Protein AF-A0A4W5LUV7-F1 (afdb_monomer)

Organism: NCBI:txid62062

InterPro domains:
  IPR029071 Ubiquitin-like domain superfamily [SSF54236] (2-86)

Mean predicted aligned error: 11.22 Å

Radius of gyration: 19.2 Å; Cα contacts (8 Å, |Δi|>4): 103; chains: 1; bounding box: 44×23×57 Å

Foldseek 3Di:
DDDDDDDDDDQFDFQQNVLVVVCVVVVHDSLQKWKWFAAPVRDIDTGDRGHGPNDPPPHRGPDMDMDTPPPPDDDDRPPCVVVVVVVVVVVVVDDPVVVVVVVVVVVVVVVVVDDPCVVCVPDDDPDD

pLDDT: mean 76.39, std 17.03, range [39.44, 96.5]

Nearest PDB structures (foldseek):
  1wgy-assembly1_A  TM=7.528E-01  e=6.998E-07  Homo sapiens
  8au4-assembly1_A  TM=6.863E-01  e=1.665E-02  Homo sapiens
  4rm9-assembly1_A  TM=6.337E-01  e=8.578E-03  Homo sapiens
  8cit-assembly1_A  TM=6.680E-01  e=4.808E-02  Homo sapiens
  1v6e-assembly1_A  TM=6.298E-01  e=2.880E-01  Mus musculus

Solvent-accessible surface area (backbone atoms only — not comparable to full-atom values): 8109 Å² total; per-residue (Å²): 135,92,84,86,84,92,79,91,76,63,78,78,41,28,43,42,62,54,47,44,59,49,20,65,74,68,74,45,64,56,89,45,49,44,51,30,38,26,27,74,92,49,52,76,43,78,59,50,56,82,40,50,75,68,45,95,81,56,71,68,61,66,45,79,46,79,45,54,69,85,59,87,69,80,80,72,62,73,78,56,62,63,56,51,54,53,52,58,58,54,57,75,75,51,62,66,64,64,50,49,55,51,50,53,53,48,52,50,53,56,57,71,66,58,61,85,65,71,76,56,77,80,59,77,79,84,81,131

Secondary structure (DSSP, 8-state):
----------TT-BHHHHHHHHHHHHT--GGGEEEEEEETT--EEEPPTT-BTTSTTSTTEEEEEEEETT--S--PPPTTHHHHHHHHHHHTTS-HHHHHHHHHHHHHHHHHHS-GGGGTTT------

Structure (mmCIF, N/CA/C/O backbone):
data_AF-A0A4W5LUV7-F1
#
_entry.id   AF-A0A4W5LUV7-F1
#
loop_
_atom_site.group_PDB
_atom_site.id
_atom_site.type_symbol
_atom_site.label_atom_id
_atom_site.label_alt_id
_atom_site.label_comp_id
_atom_site.label_asym_id
_atom_site.label_entity_id
_atom_site.label_seq_id
_atom_site.pdbx_PDB_ins_code
_atom_site.Cartn_x
_atom_site.Cartn_y
_atom_site.Cartn_z
_atom_site.occupancy
_atom_site.B_iso_or_equiv
_atom_site.auth_seq_id
_atom_site.auth_comp_id
_atom_site.auth_asym_id
_atom_site.auth_atom_id
_atom_site.pdbx_PDB_model_num
ATOM 1 N N . MET A 1 1 ? -24.102 1.047 -6.495 1.00 48.22 1 MET A N 1
ATOM 2 C CA . MET A 1 1 ? -23.579 2.427 -6.473 1.00 48.22 1 MET A CA 1
ATOM 3 C C . MET A 1 1 ? -22.475 2.406 -5.447 1.00 48.22 1 MET A C 1
ATOM 5 O O . MET A 1 1 ? -22.755 2.066 -4.305 1.00 48.22 1 MET A O 1
ATOM 9 N N . ASP A 1 2 ? -21.239 2.626 -5.870 1.00 65.25 2 ASP A N 1
ATOM 10 C CA . ASP A 1 2 ? -20.082 2.387 -5.012 1.00 65.25 2 ASP A CA 1
ATOM 11 C C . ASP A 1 2 ? -19.707 3.677 -4.287 1.00 65.25 2 ASP A C 1
ATOM 13 O O . ASP A 1 2 ? -19.464 4.705 -4.919 1.00 65.25 2 ASP A O 1
ATOM 17 N N . SER A 1 3 ? -19.738 3.630 -2.956 1.00 82.25 3 SER A N 1
ATOM 18 C CA . SER A 1 3 ? -19.384 4.747 -2.080 1.00 82.25 3 SER A CA 1
ATOM 19 C C . SER A 1 3 ? -17.939 4.595 -1.611 1.00 82.25 3 SER A C 1
ATOM 21 O O . SER A 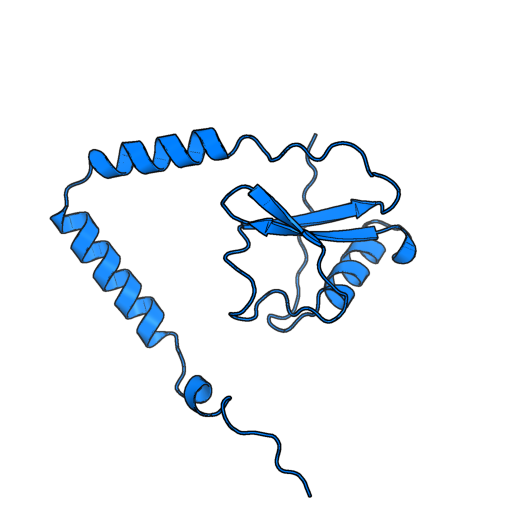1 3 ? -17.495 3.481 -1.331 1.00 82.25 3 SER A O 1
ATOM 23 N N . TYR A 1 4 ? -17.210 5.706 -1.512 1.00 87.06 4 TYR A N 1
ATOM 24 C CA . TYR A 1 4 ? -15.818 5.733 -1.063 1.00 87.06 4 TYR A CA 1
ATOM 25 C C . TYR A 1 4 ? -15.683 6.573 0.206 1.00 87.06 4 TYR A C 1
ATOM 27 O O . TYR A 1 4 ? -16.259 7.656 0.308 1.00 87.06 4 TYR A O 1
ATOM 35 N N . LEU A 1 5 ? -14.871 6.089 1.146 1.00 89.88 5 LEU A N 1
ATOM 36 C CA . LEU A 1 5 ? -14.503 6.799 2.367 1.00 89.88 5 LEU A CA 1
ATOM 37 C C . LEU A 1 5 ? -12.989 7.019 2.382 1.00 89.88 5 LEU A C 1
ATOM 39 O O . LEU A 1 5 ? -12.218 6.068 2.279 1.00 89.88 5 LEU A O 1
ATOM 43 N N . SER A 1 6 ? -12.569 8.275 2.526 1.00 90.81 6 SER A N 1
ATOM 44 C CA . SER A 1 6 ? -11.158 8.615 2.715 1.00 90.81 6 SER A CA 1
ATOM 45 C C . SER A 1 6 ? -10.830 8.653 4.203 1.00 90.81 6 SER A C 1
ATOM 47 O O . SER A 1 6 ? -11.521 9.315 4.979 1.00 90.81 6 SER A O 1
ATOM 49 N N . VAL A 1 7 ? -9.774 7.944 4.597 1.00 89.06 7 VAL A N 1
ATOM 50 C CA . VAL A 1 7 ? -9.320 7.842 5.986 1.00 89.06 7 VAL A CA 1
ATOM 51 C C . VAL A 1 7 ? -7.849 8.222 6.060 1.00 89.06 7 VAL A C 1
ATOM 53 O O . VAL A 1 7 ? -7.027 7.721 5.295 1.00 89.06 7 VAL A O 1
ATOM 56 N N . ARG A 1 8 ? -7.503 9.104 7.001 1.00 88.19 8 ARG A N 1
ATOM 57 C CA . ARG A 1 8 ? -6.110 9.438 7.307 1.00 88.19 8 ARG A CA 1
ATOM 58 C C . ARG A 1 8 ? -5.602 8.479 8.377 1.00 88.19 8 ARG A C 1
ATOM 60 O O . ARG A 1 8 ? -6.147 8.457 9.472 1.00 88.19 8 ARG A O 1
ATOM 67 N N . SER A 1 9 ? -4.553 7.720 8.072 1.00 82.75 9 SER A N 1
ATOM 68 C CA . SER A 1 9 ? -3.968 6.759 9.009 1.00 82.75 9 SER A CA 1
ATOM 69 C C . SER A 1 9 ? -2.441 6.744 8.950 1.00 82.75 9 SER A C 1
ATOM 71 O O . SER A 1 9 ? -1.836 7.331 8.051 1.00 82.75 9 SER A O 1
ATOM 73 N N . LEU A 1 10 ? -1.819 6.101 9.938 1.00 81.69 10 LEU A N 1
ATOM 74 C CA . LEU A 1 10 ? -0.375 5.882 9.976 1.00 81.69 10 LEU A CA 1
ATOM 75 C C . LEU A 1 10 ? 0.020 4.783 8.982 1.00 81.69 10 LEU A C 1
ATOM 77 O O . LEU A 1 10 ? -0.713 3.815 8.789 1.00 81.69 10 LEU A O 1
ATOM 81 N N . ALA A 1 11 ? 1.228 4.882 8.424 1.00 72.31 11 ALA A N 1
ATOM 82 C CA . ALA A 1 11 ? 1.771 3.874 7.508 1.00 72.31 11 ALA A CA 1
ATOM 83 C C . ALA A 1 11 ? 1.927 2.479 8.151 1.00 72.31 11 ALA A C 1
ATOM 85 O O . ALA A 1 11 ? 2.043 1.483 7.454 1.00 72.31 11 ALA A O 1
ATOM 86 N N . SER A 1 12 ? 1.914 2.378 9.480 1.00 76.75 12 SER A N 1
ATOM 87 C CA . SER A 1 12 ? 2.016 1.116 10.222 1.00 76.75 12 SER A CA 1
ATOM 88 C C . SER A 1 12 ? 0.673 0.596 10.748 1.00 76.75 12 SER A C 1
ATOM 90 O O . SER A 1 12 ? 0.659 -0.305 11.590 1.00 76.75 12 SER A O 1
ATOM 92 N N . VAL A 1 13 ? -0.454 1.159 10.296 1.00 86.12 13 VAL A N 1
ATOM 93 C CA . VAL A 1 13 ? -1.775 0.780 10.805 1.00 86.12 13 VAL A CA 1
ATOM 94 C C . VAL A 1 13 ? -2.092 -0.690 10.514 1.00 86.12 13 VAL A C 1
ATOM 96 O O . VAL A 1 13 ? -1.855 -1.218 9.422 1.00 86.12 13 VAL A O 1
ATOM 99 N N . VAL A 1 14 ? -2.637 -1.353 11.529 1.00 90.25 14 VAL A N 1
ATOM 100 C CA . VAL A 1 14 ? -3.169 -2.712 11.423 1.00 90.25 14 VAL A CA 1
ATOM 101 C C . VAL A 1 14 ? -4.622 -2.672 10.959 1.00 90.25 14 VAL A C 1
ATOM 103 O O . VAL A 1 14 ? -5.345 -1.713 11.239 1.00 90.25 14 VAL A O 1
ATOM 106 N N . ALA A 1 15 ? -5.068 -3.724 10.278 1.00 90.38 15 ALA A N 1
ATOM 107 C CA . ALA A 1 15 ? -6.409 -3.830 9.713 1.00 90.38 15 ALA A CA 1
ATOM 108 C C . ALA A 1 15 ? -7.512 -3.501 10.731 1.00 90.38 15 ALA A C 1
ATOM 110 O O . ALA A 1 15 ? -8.449 -2.778 10.401 1.00 90.38 15 ALA A O 1
ATOM 111 N N . GLN A 1 16 ? -7.375 -3.959 11.982 1.00 91.50 16 GLN A N 1
ATOM 112 C CA . GLN A 1 16 ? -8.333 -3.660 13.048 1.00 91.50 16 GLN A CA 1
ATOM 113 C C . GLN A 1 16 ? -8.443 -2.165 13.358 1.00 91.50 16 GLN A C 1
ATOM 115 O O . GLN A 1 16 ? -9.549 -1.654 13.500 1.00 91.50 16 GLN A O 1
ATOM 120 N N . GLY A 1 17 ? -7.310 -1.464 13.447 1.00 92.12 17 GLY A N 1
ATOM 121 C CA . GLY A 1 17 ? -7.290 -0.035 13.753 1.00 92.12 17 GLY A CA 1
ATOM 122 C C . GLY A 1 17 ? -7.941 0.787 12.643 1.00 92.12 17 GLY A C 1
ATOM 123 O O . GLY A 1 17 ? -8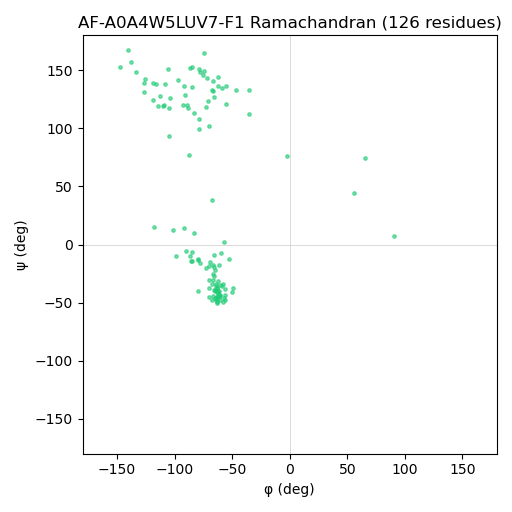.705 1.705 12.923 1.00 92.12 17 GLY A O 1
ATOM 124 N N . LEU A 1 18 ? -7.705 0.414 11.379 1.00 92.38 18 LEU A N 1
ATOM 125 C CA . LEU A 1 18 ? -8.392 1.053 10.258 1.00 92.38 18 LEU A CA 1
ATOM 126 C C . LEU A 1 18 ? -9.896 0.752 10.274 1.00 92.38 18 LEU A C 1
ATOM 128 O O . LEU A 1 18 ? -10.700 1.655 10.062 1.00 92.38 18 LEU A O 1
ATOM 132 N N . LEU A 1 19 ? -10.281 -0.502 10.521 1.00 93.19 19 LEU A N 1
ATOM 133 C CA . LEU A 1 19 ? -11.685 -0.902 10.532 1.00 93.19 19 LEU A CA 1
ATOM 134 C C . LEU A 1 19 ? -12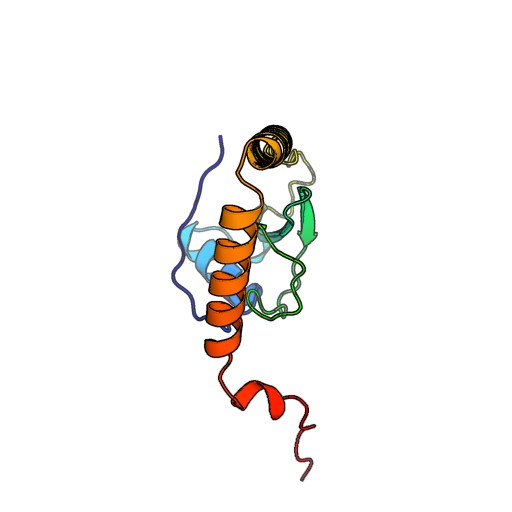.470 -0.204 11.652 1.00 93.19 19 LEU A C 1
ATOM 136 O O . LEU A 1 19 ? -13.612 0.177 11.424 1.00 93.19 19 LEU A O 1
ATOM 140 N N . GLN A 1 20 ? -11.850 0.020 12.814 1.00 93.75 20 GLN A N 1
ATOM 141 C CA . GLN A 1 20 ? -12.437 0.797 13.906 1.00 93.75 20 GLN A CA 1
ATOM 142 C C . GLN A 1 20 ? -12.687 2.257 13.502 1.00 93.75 20 GLN A C 1
ATOM 144 O O . GLN A 1 20 ? -13.808 2.735 13.632 1.00 93.75 20 GLN A O 1
ATOM 149 N N . GLU A 1 21 ? -11.687 2.941 12.939 1.00 93.19 21 GLU 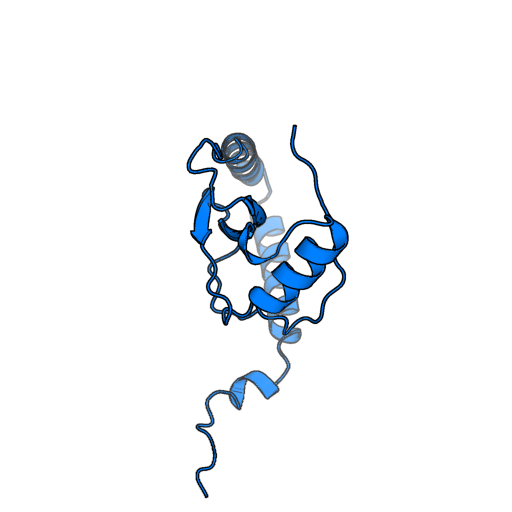A N 1
ATOM 150 C CA . GLU A 1 21 ? -11.830 4.328 12.465 1.00 93.19 21 GLU A CA 1
ATOM 151 C C . GLU A 1 21 ? -12.933 4.455 11.397 1.00 93.19 21 GLU A C 1
ATOM 153 O O . GLU A 1 21 ? -13.661 5.448 11.336 1.00 93.19 21 GLU A O 1
ATOM 158 N N . VAL A 1 22 ? -13.075 3.441 10.536 1.00 93.69 22 VAL A N 1
ATOM 159 C CA . VAL A 1 22 ? -14.157 3.389 9.547 1.00 93.69 22 VAL A CA 1
ATOM 160 C C . VAL A 1 22 ? -15.513 3.156 10.216 1.00 93.69 22 VAL A C 1
ATOM 162 O O . VAL A 1 22 ? -16.466 3.850 9.874 1.00 93.69 22 VAL A O 1
ATOM 165 N N . ALA A 1 23 ? -15.608 2.219 11.160 1.00 93.94 23 ALA A N 1
ATOM 166 C CA . ALA A 1 23 ? -16.836 1.918 11.897 1.00 93.94 23 ALA A CA 1
ATOM 167 C C . ALA A 1 23 ? -17.376 3.161 12.623 1.00 93.94 23 ALA A C 1
ATOM 169 O O . ALA A 1 23 ? -18.548 3.501 12.478 1.00 93.94 23 ALA A O 1
ATOM 170 N N . GLU A 1 24 ? -16.492 3.895 13.306 1.00 93.75 24 GLU A N 1
ATOM 171 C CA . GLU A 1 24 ? -16.813 5.147 13.997 1.00 93.75 24 GLU A CA 1
ATOM 172 C C . GLU A 1 24 ? -17.307 6.231 13.027 1.00 93.75 24 GLU A C 1
ATOM 174 O O . GLU A 1 24 ? -18.277 6.927 13.314 1.00 93.75 24 GLU A O 1
ATOM 179 N N . ARG A 1 25 ? -16.693 6.356 11.841 1.00 92.94 25 ARG A N 1
ATOM 180 C CA . ARG A 1 25 ? -17.146 7.316 10.818 1.00 92.94 25 ARG A CA 1
ATOM 181 C C . ARG A 1 25 ? -18.472 6.953 10.166 1.00 92.94 25 ARG A C 1
ATOM 183 O O . ARG A 1 25 ? -19.174 7.851 9.705 1.00 92.94 25 ARG A O 1
ATOM 190 N N . LEU A 1 26 ? -18.767 5.663 10.053 1.00 91.50 26 LEU A N 1
ATOM 191 C CA . LEU A 1 26 ? -20.008 5.174 9.460 1.00 91.50 26 LEU A CA 1
ATOM 192 C C . LEU A 1 26 ? -21.153 5.080 10.478 1.00 91.50 26 LEU A C 1
ATOM 194 O O . LEU A 1 26 ? -22.284 4.871 10.050 1.00 91.50 26 LEU A O 1
ATOM 198 N N . ASP A 1 27 ? -20.870 5.249 11.774 1.00 93.25 27 ASP A N 1
ATOM 199 C CA . ASP A 1 27 ? -21.814 5.035 12.880 1.00 93.25 27 ASP A CA 1
ATOM 200 C C . ASP A 1 27 ? -22.420 3.615 12.857 1.00 93.25 27 ASP A C 1
ATOM 202 O O . ASP A 1 27 ? -23.627 3.406 12.976 1.00 93.25 27 ASP A O 1
ATOM 206 N N . VAL A 1 28 ? -21.560 2.612 12.633 1.00 91.94 28 VAL A N 1
ATOM 207 C CA . VAL A 1 28 ? -21.929 1.187 12.548 1.00 91.94 28 VAL A CA 1
ATOM 208 C C . VAL A 1 28 ? -21.088 0.377 13.540 1.00 91.94 28 VAL A C 1
ATOM 210 O O . VAL A 1 28 ? -19.896 0.656 13.678 1.00 91.94 28 VAL A O 1
ATOM 213 N N . PRO A 1 29 ? -21.646 -0.655 14.206 1.00 92.31 29 PRO A N 1
ATOM 214 C CA . PRO A 1 29 ? -20.875 -1.517 15.096 1.00 92.31 29 PRO A CA 1
ATOM 215 C C . PRO A 1 29 ? -19.707 -2.200 14.377 1.00 92.31 29 PRO A C 1
ATOM 217 O O . PRO A 1 29 ? -19.864 -2.768 13.293 1.00 92.31 29 PRO A O 1
ATOM 220 N N . LEU A 1 30 ? -18.532 -2.203 15.008 1.00 92.38 30 LEU A N 1
ATOM 221 C CA . LEU A 1 30 ? -17.327 -2.833 14.464 1.00 92.38 30 LEU A CA 1
ATOM 222 C C . LEU A 1 30 ? -17.540 -4.331 14.195 1.00 92.38 30 LEU A C 1
ATOM 224 O O . LEU A 1 30 ? -17.013 -4.892 13.234 1.00 92.38 30 LEU A O 1
ATOM 228 N N . GLU A 1 31 ? -18.339 -4.989 15.032 1.00 90.19 31 GLU A N 1
ATOM 229 C CA . GLU A 1 31 ? -18.667 -6.406 14.945 1.00 90.19 31 GLU A CA 1
ATOM 230 C C . GLU A 1 31 ? -19.457 -6.743 13.686 1.00 90.19 31 GLU A C 1
ATOM 232 O O . GLU A 1 31 ? -19.414 -7.894 13.257 1.00 90.19 31 GLU A O 1
ATOM 237 N N . GLU A 1 32 ? -20.133 -5.770 13.081 1.00 89.62 32 GLU A N 1
ATOM 238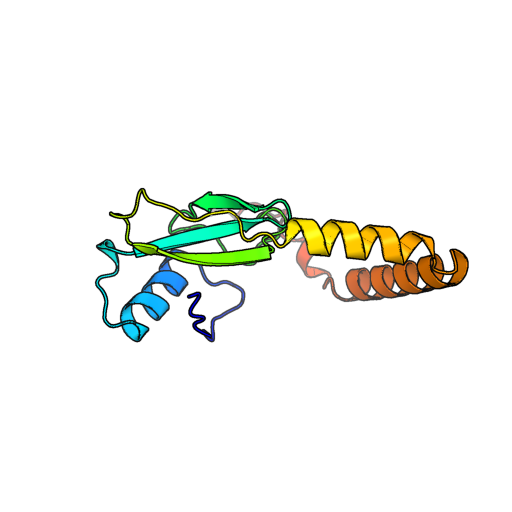 C CA . GLU A 1 32 ? -20.854 -5.955 11.830 1.00 89.62 32 GLU A CA 1
ATOM 239 C C . GLU A 1 32 ? -19.953 -5.800 10.612 1.00 89.62 32 GLU A C 1
ATOM 241 O O . GLU A 1 32 ? -20.362 -6.217 9.538 1.00 89.62 32 GLU A O 1
ATOM 246 N N . LEU A 1 33 ? -18.742 -5.247 10.737 1.00 90.56 33 LEU A N 1
ATOM 247 C CA . LEU A 1 33 ? -17.894 -4.903 9.598 1.00 90.56 33 LEU A CA 1
ATOM 248 C C . LEU A 1 33 ? -16.715 -5.865 9.408 1.00 90.56 33 LEU A C 1
ATOM 250 O O . LEU A 1 33 ? -16.182 -6.454 10.351 1.00 90.56 33 LEU A O 1
ATOM 254 N N . VAL A 1 34 ? -16.282 -6.003 8.157 1.00 89.62 34 VAL A N 1
ATOM 255 C CA . VAL A 1 34 ? -15.052 -6.690 7.744 1.00 89.62 34 VAL A CA 1
ATOM 256 C C . VAL A 1 34 ? -14.276 -5.849 6.747 1.00 89.62 34 VAL A C 1
ATOM 258 O O . VAL A 1 34 ? -14.863 -5.125 5.943 1.00 89.62 34 VAL A O 1
ATOM 261 N N . LEU A 1 35 ? -12.951 -5.988 6.789 1.00 89.81 35 LEU A N 1
ATOM 262 C CA . LEU A 1 35 ? -12.031 -5.361 5.850 1.00 89.81 35 LEU A CA 1
ATOM 263 C C . LEU A 1 35 ? -11.522 -6.405 4.850 1.00 89.81 35 LEU A C 1
ATOM 265 O O . LEU A 1 35 ? -10.981 -7.441 5.244 1.00 89.81 35 LEU A O 1
ATOM 269 N N . LEU A 1 36 ? -11.671 -6.123 3.559 1.00 87.38 36 LEU A N 1
ATOM 270 C CA . LEU A 1 36 ? -11.154 -6.949 2.474 1.00 87.38 36 LEU A CA 1
ATOM 271 C C . LEU A 1 36 ? -10.110 -6.179 1.670 1.00 87.38 36 LEU A C 1
ATOM 273 O O . LEU A 1 36 ? -10.310 -5.015 1.329 1.00 87.38 36 LEU A O 1
ATOM 277 N N . ALA A 1 37 ? -9.030 -6.857 1.307 1.00 85.50 37 ALA A N 1
ATOM 278 C CA . ALA A 1 37 ? -8.118 -6.418 0.268 1.00 85.50 37 ALA A CA 1
ATOM 279 C C . ALA A 1 37 ? -8.541 -7.015 -1.076 1.00 85.50 37 ALA A C 1
ATOM 281 O O . ALA A 1 37 ? -8.873 -8.195 -1.165 1.00 85.50 37 ALA A O 1
ATOM 282 N N . VAL A 1 38 ? -8.519 -6.203 -2.127 1.00 81.69 38 VAL A N 1
ATOM 283 C CA . VAL A 1 38 ? -8.755 -6.634 -3.505 1.00 81.69 38 VAL A CA 1
ATOM 284 C C . VAL A 1 38 ? -7.465 -6.446 -4.285 1.00 81.69 38 VAL A C 1
ATOM 286 O O . VAL A 1 38 ? -6.959 -5.327 -4.393 1.00 81.69 38 VAL A O 1
ATOM 289 N N . THR A 1 39 ? -6.918 -7.533 -4.814 1.00 78.50 39 THR A N 1
ATOM 290 C CA . THR A 1 39 ? -5.694 -7.510 -5.623 1.00 78.50 39 THR A CA 1
ATOM 291 C C . THR A 1 39 ? -5.976 -6.956 -7.023 1.00 78.50 39 THR A C 1
ATOM 293 O O . THR A 1 39 ? -7.130 -6.864 -7.449 1.00 78.50 39 THR A O 1
ATOM 296 N N . TYR A 1 40 ? -4.935 -6.587 -7.775 1.00 72.88 40 TYR A N 1
ATOM 297 C CA . TYR A 1 40 ? -5.091 -6.138 -9.170 1.00 72.88 40 TYR A CA 1
ATOM 298 C C . TYR A 1 40 ? -5.813 -7.152 -10.087 1.00 72.88 40 TYR A C 1
ATOM 300 O O . TYR A 1 40 ? -6.638 -6.717 -10.890 1.00 72.88 40 TYR A O 1
ATOM 308 N N . PRO A 1 41 ? -5.596 -8.479 -9.959 1.00 72.38 41 PRO A N 1
ATOM 309 C CA . PRO A 1 41 ? -6.408 -9.493 -10.646 1.00 72.38 41 PRO A CA 1
ATOM 310 C C . PRO A 1 41 ? -7.876 -9.575 -10.194 1.00 72.38 41 PRO A C 1
ATOM 312 O O . PRO A 1 41 ? -8.665 -10.283 -10.817 1.00 72.38 41 PRO A O 1
ATOM 315 N N . GLY A 1 42 ? -8.255 -8.882 -9.117 1.00 73.94 42 GLY A N 1
ATOM 316 C CA . GLY A 1 42 ? -9.608 -8.886 -8.559 1.00 73.94 42 GLY A CA 1
ATOM 317 C C . GLY A 1 42 ? -9.860 -9.959 -7.495 1.00 73.94 42 GLY A C 1
ATOM 318 O O . GLY A 1 42 ? -11.006 -10.113 -7.067 1.00 73.94 42 GLY A O 1
ATOM 319 N N . GLU A 1 43 ? -8.826 -10.684 -7.056 1.00 76.94 43 GLU A N 1
ATOM 320 C CA . GLU A 1 43 ? -8.930 -11.630 -5.940 1.00 76.94 43 GLU A CA 1
ATOM 321 C C . GLU A 1 43 ? -9.210 -10.877 -4.640 1.00 76.94 43 GLU A C 1
ATOM 323 O O . GLU A 1 43 ? -8.664 -9.798 -4.406 1.00 76.94 43 GLU A O 1
ATOM 328 N N . LYS A 1 44 ? -10.074 -11.447 -3.799 1.00 79.62 44 LYS A N 1
ATOM 329 C CA . LYS A 1 44 ? -10.502 -10.842 -2.538 1.00 79.62 44 LYS A CA 1
ATOM 330 C C . LYS A 1 44 ? -9.922 -11.615 -1.377 1.00 79.62 44 LYS A C 1
ATOM 332 O O . LYS A 1 44 ? -10.237 -12.787 -1.195 1.00 79.62 44 LYS A O 1
ATOM 337 N N . LEU A 1 45 ? -9.131 -10.928 -0.572 1.00 82.12 45 LEU A N 1
ATOM 338 C CA . LEU A 1 45 ? -8.529 -11.456 0.635 1.00 82.12 45 LEU A CA 1
ATOM 339 C C . LEU A 1 45 ? -9.199 -10.812 1.847 1.00 82.12 45 LEU A C 1
ATOM 341 O O . LEU A 1 45 ? -9.164 -9.593 2.012 1.00 82.12 45 LEU A O 1
ATOM 345 N N . LEU A 1 46 ? -9.802 -11.632 2.706 1.00 86.44 46 LEU A N 1
ATOM 346 C CA . LEU A 1 46 ? -10.272 -11.174 4.010 1.00 86.44 46 LEU A CA 1
ATOM 347 C C . LEU A 1 46 ? -9.061 -10.903 4.909 1.00 86.44 46 LEU A C 1
ATOM 349 O O . LEU A 1 46 ? -8.250 -11.803 5.133 1.00 86.44 46 LEU A O 1
ATOM 353 N N . LEU A 1 47 ? -8.959 -9.684 5.433 1.00 86.31 47 LEU A N 1
ATOM 354 C CA . LEU A 1 47 ? -7.847 -9.292 6.292 1.00 86.31 47 LEU A CA 1
ATOM 355 C C . LEU A 1 47 ? -8.110 -9.687 7.742 1.00 86.31 47 LEU A C 1
ATOM 357 O O . LEU A 1 47 ? -9.202 -9.479 8.280 1.00 86.31 47 LEU A O 1
ATOM 361 N N . LYS A 1 48 ? -7.090 -10.243 8.393 1.00 86.38 48 LYS A N 1
ATOM 362 C CA . LYS A 1 48 ? -7.117 -10.537 9.825 1.00 86.38 48 LYS A CA 1
ATOM 363 C C . LYS A 1 48 ? -6.863 -9.250 10.617 1.00 86.38 48 LYS A C 1
ATOM 365 O O . LYS A 1 48 ? -6.121 -8.391 10.147 1.00 86.38 48 LYS A O 1
ATOM 370 N N . PRO A 1 49 ? -7.400 -9.120 11.842 1.00 87.56 49 PRO A N 1
ATOM 371 C CA . PRO A 1 49 ? -7.235 -7.925 12.680 1.00 87.56 49 PRO A CA 1
ATOM 372 C C . PRO A 1 49 ? -5.785 -7.424 12.822 1.00 87.56 49 PRO A C 1
ATOM 374 O O . PRO A 1 49 ? -5.538 -6.219 12.818 1.00 87.56 49 PRO A O 1
ATOM 377 N N . GLN A 1 50 ? -4.835 -8.354 12.913 1.00 87.88 50 GLN A N 1
ATOM 378 C CA . GLN A 1 50 ? -3.406 -8.106 13.101 1.00 87.88 50 GLN A CA 1
ATOM 379 C C . GLN A 1 50 ? -2.623 -7.823 11.808 1.00 87.88 50 GLN A C 1
ATOM 381 O O . GLN A 1 50 ? -1.434 -7.507 11.886 1.00 87.88 50 GLN A O 1
ATOM 386 N N . ASP A 1 51 ? -3.248 -7.955 10.635 1.00 85.69 51 ASP A N 1
ATOM 387 C CA . ASP A 1 51 ? -2.559 -7.765 9.359 1.00 85.69 51 ASP A CA 1
ATOM 388 C C . ASP A 1 51 ? -2.165 -6.292 9.192 1.00 85.69 51 ASP A C 1
ATOM 390 O O . ASP A 1 51 ? -2.962 -5.380 9.427 1.00 85.69 51 ASP A O 1
ATOM 394 N N . ARG A 1 52 ? -0.915 -6.043 8.793 1.00 83.31 52 ARG A N 1
ATOM 395 C CA . ARG A 1 52 ? -0.387 -4.694 8.548 1.00 83.31 52 ARG A CA 1
ATOM 396 C C . ARG A 1 52 ? -0.658 -4.296 7.110 1.00 83.31 52 ARG A C 1
ATOM 398 O O . ARG A 1 52 ? -0.099 -4.910 6.221 1.00 83.31 52 ARG A O 1
ATOM 405 N N . LEU A 1 53 ? -1.445 -3.250 6.874 1.00 75.50 53 LEU A N 1
ATOM 406 C CA . LEU A 1 53 ? -1.964 -2.934 5.532 1.00 75.50 53 LEU A CA 1
ATOM 407 C C . LEU A 1 53 ? -0.904 -2.516 4.507 1.00 75.50 53 LEU A C 1
ATOM 409 O O . LEU A 1 53 ? -1.120 -2.678 3.310 1.00 75.50 53 LEU A O 1
ATOM 413 N N . TYR A 1 54 ? 0.220 -1.979 4.977 1.00 69.00 54 TYR A N 1
ATOM 414 C CA . TYR A 1 54 ? 1.272 -1.410 4.135 1.00 69.00 54 TYR A CA 1
ATOM 415 C C . TYR A 1 54 ? 2.613 -2.145 4.272 1.00 69.00 54 TYR A C 1
ATOM 417 O O . TYR A 1 54 ? 3.642 -1.599 3.888 1.00 69.00 54 TYR A O 1
ATOM 425 N N . SER A 1 55 ? 2.638 -3.353 4.853 1.00 62.19 55 SER A N 1
ATOM 426 C CA . SER A 1 55 ? 3.860 -4.168 4.846 1.00 62.19 55 SER A CA 1
ATOM 427 C C . SER A 1 55 ? 4.068 -4.840 3.489 1.00 62.19 55 SER A C 1
ATOM 429 O O . SER A 1 55 ? 3.094 -5.255 2.862 1.00 62.19 55 SER A O 1
ATOM 431 N N . ASP A 1 56 ? 5.333 -5.047 3.109 1.00 56.22 56 ASP A N 1
ATOM 432 C CA . ASP A 1 56 ? 5.781 -5.667 1.845 1.00 56.22 56 ASP A CA 1
ATOM 433 C C . ASP A 1 56 ? 5.158 -7.047 1.535 1.00 56.22 56 ASP A C 1
ATOM 435 O O . ASP A 1 56 ? 5.273 -7.560 0.424 1.00 56.22 56 ASP A O 1
ATOM 439 N N . SER A 1 57 ? 4.492 -7.670 2.512 1.00 53.66 57 SER A N 1
ATOM 440 C CA . SER A 1 57 ? 3.856 -8.984 2.413 1.00 53.66 57 SER A CA 1
ATOM 441 C C . SER A 1 57 ? 2.430 -8.987 1.855 1.00 53.66 57 SER A C 1
ATOM 443 O O . SER A 1 57 ? 1.943 -10.061 1.495 1.00 53.66 57 SER A O 1
ATOM 445 N N . LEU A 1 58 ? 1.736 -7.842 1.768 1.00 54.59 58 LEU A N 1
ATOM 446 C CA . LEU A 1 58 ? 0.437 -7.808 1.094 1.00 54.59 58 LEU A CA 1
ATOM 447 C C . LEU A 1 58 ? 0.663 -7.783 -0.416 1.00 54.59 58 LEU A C 1
ATOM 449 O O . LEU A 1 58 ? 0.928 -6.741 -1.010 1.00 54.59 58 LEU A O 1
ATOM 453 N N . THR A 1 59 ? 0.536 -8.959 -1.034 1.00 56.91 59 THR A N 1
ATOM 454 C CA . THR A 1 59 ? 0.438 -9.156 -2.486 1.00 56.91 59 THR A CA 1
ATOM 455 C C . THR A 1 59 ? -0.336 -8.011 -3.131 1.00 56.91 59 THR A C 1
ATOM 457 O O . THR A 1 59 ? -1.527 -7.884 -2.855 1.00 56.91 59 THR A O 1
ATOM 460 N N . ALA A 1 60 ? 0.353 -7.195 -3.941 1.00 60.25 60 ALA A N 1
ATOM 461 C CA . ALA A 1 60 ? -0.122 -6.010 -4.665 1.00 60.25 60 ALA A CA 1
ATOM 462 C C . ALA A 1 60 ? -1.625 -5.715 -4.486 1.00 60.25 60 ALA A C 1
ATOM 464 O O . ALA A 1 60 ? -2.458 -6.024 -5.349 1.00 60.25 60 ALA A O 1
ATOM 465 N N . VAL A 1 61 ? -1.980 -5.162 -3.325 1.00 64.81 61 VAL A N 1
ATOM 466 C CA . VAL A 1 61 ? -3.364 -4.797 -3.032 1.00 64.81 61 VAL A CA 1
ATOM 467 C C . VAL A 1 61 ? -3.690 -3.577 -3.866 1.00 64.81 61 VAL A C 1
ATOM 469 O O . VAL A 1 61 ? -3.056 -2.534 -3.732 1.00 64.81 61 VAL A O 1
ATOM 472 N N . GLY A 1 62 ? -4.674 -3.716 -4.747 1.00 71.12 62 GLY A N 1
ATOM 473 C CA . GLY A 1 62 ? -5.169 -2.605 -5.546 1.00 71.12 62 GLY A CA 1
ATOM 474 C C . GLY A 1 62 ? -6.132 -1.728 -4.748 1.00 71.12 62 GLY A C 1
ATOM 475 O O . GLY A 1 62 ? -6.101 -0.508 -4.881 1.00 71.12 62 GLY A O 1
ATOM 476 N N . ARG A 1 63 ? -7.004 -2.332 -3.924 1.00 82.56 63 ARG A N 1
ATOM 477 C CA . ARG A 1 63 ? -8.071 -1.624 -3.189 1.00 82.56 63 ARG A CA 1
ATOM 478 C C . ARG A 1 63 ? -8.384 -2.255 -1.832 1.00 82.56 63 ARG A C 1
ATOM 480 O O . ARG A 1 63 ? -8.262 -3.465 -1.669 1.00 82.56 63 ARG A O 1
ATOM 487 N N . LEU A 1 64 ? -8.871 -1.442 -0.894 1.00 88.31 64 LEU A N 1
ATOM 488 C CA . LEU A 1 64 ? -9.467 -1.890 0.370 1.00 88.31 64 LEU A CA 1
ATOM 489 C C . LEU A 1 64 ? -10.981 -1.671 0.344 1.00 88.31 64 LEU A C 1
ATOM 491 O O . LEU A 1 64 ? -11.453 -0.642 -0.134 1.00 88.31 64 LEU A O 1
ATOM 495 N N . HIS A 1 65 ? -11.733 -2.646 0.843 1.00 88.06 65 HIS A N 1
ATOM 496 C CA . HIS A 1 65 ? -13.192 -2.638 0.893 1.00 88.06 65 HIS A CA 1
ATOM 497 C C . HIS A 1 65 ? -13.661 -2.900 2.321 1.00 88.06 65 H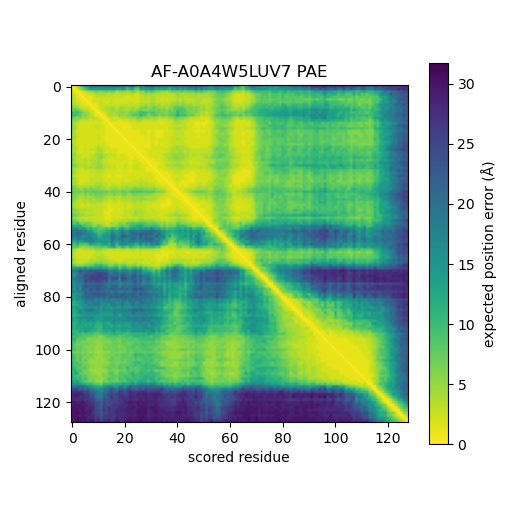IS A C 1
ATOM 499 O O . HIS A 1 65 ? -13.124 -3.774 2.999 1.00 88.06 65 HIS A O 1
ATOM 505 N N . VAL A 1 66 ? -14.691 -2.174 2.754 1.00 89.56 66 VAL A N 1
ATOM 506 C CA . VAL A 1 66 ? -15.382 -2.422 4.022 1.00 89.56 66 VAL A CA 1
ATOM 507 C C . VAL A 1 66 ? -16.794 -2.892 3.718 1.00 89.56 66 VAL A C 1
ATOM 509 O O . VAL A 1 66 ? -17.503 -2.268 2.927 1.00 89.56 66 VAL A O 1
ATOM 512 N N . CYS A 1 67 ? -17.183 -4.023 4.296 1.00 86.38 67 CYS A N 1
ATOM 513 C CA . CYS A 1 67 ? -18.471 -4.665 4.038 1.00 86.38 67 CYS A CA 1
ATOM 514 C C . CYS A 1 67 ? -19.076 -5.178 5.338 1.00 86.38 67 CYS A C 1
ATOM 516 O O . CYS A 1 67 ? -18.344 -5.431 6.296 1.00 86.38 67 CYS A O 1
ATOM 518 N N . ARG A 1 68 ? -20.400 -5.359 5.369 1.00 86.56 68 ARG A N 1
ATOM 519 C CA . ARG A 1 68 ? -21.034 -6.028 6.503 1.00 86.56 68 ARG A CA 1
ATOM 520 C C . ARG A 1 68 ? -20.797 -7.542 6.459 1.00 86.56 68 ARG A C 1
ATOM 522 O O . ARG A 1 68 ? -20.742 -8.127 5.380 1.00 86.56 68 ARG A O 1
ATOM 529 N N . LYS A 1 69 ? -20.658 -8.174 7.627 1.00 80.50 69 LYS A N 1
ATOM 530 C CA . LYS A 1 69 ? -20.398 -9.616 7.800 1.00 80.50 69 LYS A CA 1
ATOM 531 C C . LYS A 1 69 ? -21.545 -10.509 7.342 1.00 80.50 69 LYS A C 1
ATOM 533 O O . LYS A 1 69 ? -21.309 -11.664 7.002 1.00 80.50 69 LYS A O 1
ATOM 538 N N . ASP A 1 70 ? -22.767 -9.994 7.373 1.00 70.50 70 ASP A N 1
ATOM 539 C CA . ASP A 1 70 ? -23.991 -10.695 6.984 1.00 70.50 70 ASP A CA 1
ATOM 540 C C . ASP A 1 70 ? -24.185 -10.769 5.458 1.00 70.50 70 ASP A C 1
ATOM 542 O O . ASP A 1 70 ? -24.935 -11.613 4.967 1.00 70.50 70 ASP A O 1
ATOM 546 N N . LEU A 1 71 ? -23.456 -9.958 4.687 1.00 55.81 71 LEU A N 1
ATOM 547 C CA . LEU A 1 71 ? -23.523 -9.934 3.229 1.00 55.81 71 LEU A CA 1
ATOM 548 C C . LEU A 1 71 ? -22.555 -10.957 2.613 1.00 55.81 71 LEU A C 1
ATOM 550 O O . LEU A 1 71 ? -21.524 -10.620 2.037 1.00 55.81 71 LEU A O 1
ATOM 554 N N . SER A 1 72 ? -22.963 -12.230 2.649 1.00 52.19 72 SER A N 1
ATOM 555 C CA . SER A 1 72 ? -22.500 -13.277 1.714 1.00 52.19 72 SER A CA 1
ATOM 556 C C . SER A 1 72 ? -22.818 -12.938 0.245 1.00 52.19 72 SER A C 1
ATOM 558 O O . SER A 1 72 ? -22.416 -13.665 -0.666 1.00 52.19 72 SER A O 1
ATOM 560 N N . GLU A 1 73 ? -23.577 -11.874 -0.007 1.00 49.06 73 GLU A N 1
ATOM 561 C CA . GLU A 1 73 ? -24.110 -11.549 -1.315 1.00 49.06 73 GLU A CA 1
ATOM 562 C C . GLU A 1 73 ? -23.365 -10.397 -1.987 1.00 49.06 73 GLU A C 1
ATOM 564 O O . GLU A 1 73 ? -23.390 -9.241 -1.576 1.00 49.06 73 GLU A O 1
ATOM 569 N N . VAL A 1 74 ? -22.767 -10.780 -3.116 1.00 50.44 74 VAL A N 1
ATOM 570 C CA . VAL A 1 74 ? -22.552 -9.962 -4.307 1.00 50.44 74 VAL A CA 1
ATOM 571 C C . VAL A 1 74 ? -21.619 -8.783 -4.098 1.00 50.44 74 VAL A C 1
ATOM 573 O O . VAL A 1 74 ? -21.976 -7.613 -4.185 1.00 50.44 74 VAL A O 1
ATOM 576 N N . MET A 1 75 ? -20.340 -9.106 -4.015 1.00 51.91 75 MET A N 1
ATOM 577 C CA . MET A 1 75 ? -19.351 -8.193 -4.546 1.00 51.91 75 MET A CA 1
ATOM 578 C C . MET A 1 75 ? -18.869 -8.791 -5.860 1.00 51.91 75 MET A C 1
ATOM 580 O O . MET A 1 75 ? -17.963 -9.626 -5.875 1.00 51.91 75 MET A O 1
ATOM 584 N N . ASN A 1 76 ? -19.475 -8.388 -6.973 1.00 50.97 76 ASN A N 1
ATOM 585 C CA . ASN A 1 76 ? -18.870 -8.650 -8.273 1.00 50.97 76 ASN A CA 1
ATOM 586 C C . ASN A 1 76 ? -17.445 -8.067 -8.254 1.00 50.97 76 ASN A C 1
ATOM 588 O O . ASN A 1 76 ? -17.235 -6.990 -7.683 1.00 50.97 76 ASN A O 1
ATOM 592 N N . PRO A 1 77 ? -16.424 -8.772 -8.769 1.00 51.00 77 PRO A N 1
ATOM 593 C CA . PRO A 1 77 ? -15.172 -8.107 -9.083 1.00 51.00 77 PRO A CA 1
ATOM 594 C C . PRO A 1 77 ? -15.543 -6.961 -10.019 1.00 51.00 77 PRO A C 1
ATOM 596 O O . PRO A 1 77 ? -16.194 -7.182 -11.041 1.00 51.00 77 PRO A O 1
ATOM 599 N N . PHE A 1 78 ? -15.225 -5.730 -9.623 1.00 51.38 78 PHE A N 1
ATOM 600 C CA . PHE A 1 78 ? -15.367 -4.597 -10.524 1.00 51.38 78 PHE A CA 1
ATOM 601 C C . PHE A 1 78 ? -14.753 -4.985 -11.866 1.00 51.38 78 PHE A C 1
ATOM 603 O O . PHE A 1 78 ? -13.645 -5.524 -11.914 1.00 51.38 78 PHE A O 1
ATOM 610 N N . THR A 1 79 ? -15.473 -4.717 -12.950 1.00 51.97 79 THR A N 1
ATOM 611 C CA . THR A 1 79 ? -15.074 -4.953 -14.344 1.00 51.97 79 THR A CA 1
ATOM 612 C C . THR A 1 79 ? -13.918 -4.044 -14.795 1.00 51.97 79 THR A C 1
ATOM 614 O O . THR A 1 79 ? -13.858 -3.608 -15.937 1.00 51.97 79 THR A O 1
ATOM 617 N N . ASP A 1 80 ? -12.954 -3.783 -13.915 1.00 54.34 80 ASP A N 1
ATOM 618 C CA . ASP A 1 80 ? -11.699 -3.073 -14.186 1.00 54.34 80 ASP A CA 1
ATOM 619 C C . ASP A 1 80 ? -10.758 -3.902 -15.083 1.00 54.34 80 ASP A C 1
ATOM 621 O O . ASP A 1 80 ? -9.811 -3.392 -15.678 1.00 54.34 80 ASP A O 1
ATOM 625 N N . ASN A 1 81 ? -11.032 -5.206 -15.221 1.00 54.56 81 ASN A N 1
ATOM 626 C CA . ASN A 1 81 ? -10.243 -6.096 -16.069 1.00 54.56 81 ASN A CA 1
ATOM 627 C C . ASN A 1 81 ? -10.264 -5.651 -17.547 1.00 54.56 81 ASN A C 1
ATOM 629 O O . ASN A 1 81 ? -9.247 -5.729 -18.230 1.00 54.56 81 ASN A O 1
ATOM 633 N N . ALA A 1 82 ? -11.381 -5.102 -18.040 1.00 60.88 82 ALA A N 1
ATOM 634 C CA . ALA A 1 82 ? -11.448 -4.566 -19.403 1.00 60.88 82 ALA A CA 1
ATOM 635 C C . ALA A 1 82 ? -10.514 -3.354 -19.597 1.00 60.88 82 ALA A C 1
ATOM 637 O O . ALA A 1 82 ? -9.835 -3.251 -20.621 1.00 60.88 82 ALA A O 1
ATOM 638 N N . GLU A 1 83 ? -10.412 -2.472 -18.597 1.00 63.12 83 GLU A N 1
ATOM 639 C CA . GLU A 1 83 ? -9.478 -1.346 -18.643 1.00 63.12 83 GLU A CA 1
ATOM 640 C C . GLU A 1 83 ? -8.017 -1.799 -18.530 1.00 63.12 83 GLU A C 1
ATOM 642 O O . GLU A 1 83 ? -7.152 -1.247 -19.212 1.00 63.12 83 GLU A O 1
ATOM 647 N N . LEU A 1 84 ? -7.730 -2.817 -17.709 1.00 64.25 84 LEU A N 1
ATOM 648 C CA . LEU A 1 84 ? -6.408 -3.449 -17.612 1.00 64.25 84 LEU A CA 1
A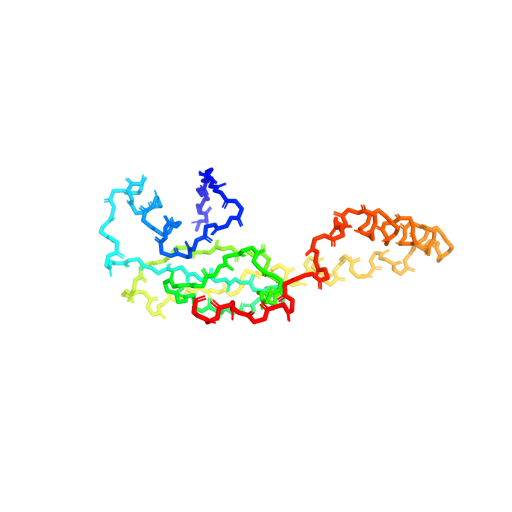TOM 649 C C . LEU A 1 84 ? -5.948 -4.002 -18.968 1.00 64.25 84 LEU A C 1
ATOM 651 O O . LEU A 1 84 ? -4.859 -3.655 -19.421 1.00 64.25 84 LEU A O 1
ATOM 655 N N . GLN A 1 85 ? -6.797 -4.763 -19.665 1.00 65.75 85 GLN A N 1
ATOM 656 C CA . GLN A 1 85 ? -6.483 -5.275 -21.006 1.00 65.75 85 GLN A CA 1
ATOM 657 C C . GLN A 1 85 ? -6.245 -4.140 -22.017 1.00 65.75 85 GLN A C 1
ATOM 659 O O . GLN A 1 85 ? -5.304 -4.189 -22.812 1.00 65.75 85 GLN A O 1
ATOM 664 N N . GLN A 1 86 ? -7.040 -3.066 -21.959 1.00 69.50 86 GLN A N 1
ATOM 665 C CA . GLN A 1 86 ? -6.854 -1.897 -22.824 1.00 69.50 86 GLN A CA 1
ATOM 666 C C . GLN A 1 86 ? -5.562 -1.119 -22.506 1.00 69.50 86 GLN A C 1
ATOM 668 O O . GLN A 1 86 ? -4.947 -0.538 -23.404 1.00 69.50 86 GLN A O 1
ATOM 673 N N . ARG 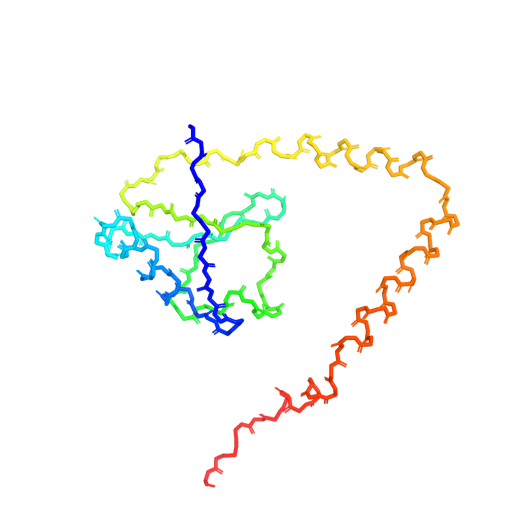A 1 87 ? -5.134 -1.062 -21.238 1.00 68.56 87 ARG A N 1
ATOM 674 C CA . ARG A 1 87 ? -3.843 -0.475 -20.831 1.00 68.56 87 ARG A CA 1
ATOM 675 C C . ARG A 1 87 ? -2.677 -1.293 -21.394 1.00 68.56 87 ARG A C 1
ATOM 677 O O . ARG A 1 87 ? -1.790 -0.708 -22.011 1.00 68.56 87 ARG A O 1
ATOM 684 N N . SER A 1 88 ? -2.727 -2.622 -21.285 1.00 71.19 88 SER A N 1
ATOM 685 C CA . SER A 1 88 ? -1.710 -3.514 -21.860 1.00 71.19 88 SER A CA 1
ATOM 686 C C . SER A 1 88 ? -1.615 -3.382 -23.383 1.00 71.19 88 SER A C 1
ATOM 688 O O . SER A 1 88 ? -0.518 -3.262 -23.921 1.00 71.19 88 SER A O 1
ATOM 690 N N . ALA A 1 89 ? -2.752 -3.310 -24.083 1.00 76.00 89 ALA A N 1
ATOM 691 C CA . ALA A 1 89 ? -2.776 -3.118 -25.534 1.00 76.00 89 ALA A CA 1
ATOM 692 C C . ALA A 1 89 ? -2.162 -1.773 -25.974 1.00 76.00 89 ALA A C 1
ATOM 694 O O . ALA A 1 89 ? -1.460 -1.717 -26.981 1.00 76.00 89 ALA A O 1
ATOM 695 N N . ARG A 1 90 ? -2.372 -0.691 -25.207 1.00 78.06 90 ARG A N 1
ATOM 696 C CA . ARG A 1 90 ? -1.761 0.625 -25.479 1.00 78.06 90 ARG A CA 1
ATOM 697 C C . ARG A 1 90 ? -0.238 0.600 -25.355 1.00 78.06 90 ARG A C 1
ATOM 699 O O . ARG A 1 90 ? 0.437 1.263 -26.139 1.00 78.06 90 ARG A O 1
ATOM 706 N N . MET A 1 91 ? 0.303 -0.196 -24.438 1.00 77.62 91 MET A N 1
ATOM 707 C CA . MET A 1 91 ? 1.749 -0.323 -24.240 1.00 77.62 91 MET A CA 1
ATOM 708 C C . MET A 1 91 ? 2.466 -0.871 -25.486 1.00 77.62 91 MET A C 1
ATOM 710 O O . MET A 1 91 ? 3.583 -0.458 -25.779 1.00 77.62 91 MET A O 1
ATOM 714 N N . LEU A 1 92 ? 1.798 -1.718 -26.281 1.00 82.12 92 LEU A N 1
ATOM 715 C CA . LEU A 1 92 ? 2.344 -2.266 -27.533 1.00 82.12 92 LEU A CA 1
ATOM 716 C C . LEU A 1 92 ? 2.546 -1.212 -28.632 1.00 82.12 92 LEU A C 1
ATOM 718 O O . LEU A 1 92 ? 3.269 -1.461 -29.592 1.00 82.12 92 LEU A O 1
ATOM 722 N N . SER A 1 93 ? 1.905 -0.047 -28.507 1.00 87.25 93 SER A N 1
ATOM 723 C CA . SER A 1 93 ? 2.057 1.068 -29.451 1.00 87.25 93 SER A CA 1
ATOM 724 C C . SER A 1 93 ? 3.189 2.034 -29.084 1.00 87.25 93 SER A C 1
ATOM 726 O O . SER A 1 93 ? 3.471 2.962 -29.840 1.00 87.25 93 SER A O 1
ATOM 728 N N . MET A 1 94 ? 3.829 1.841 -27.926 1.00 91.69 94 MET A N 1
ATOM 729 C CA . MET A 1 94 ? 4.878 2.727 -27.425 1.00 91.69 94 MET A CA 1
ATOM 730 C C . MET A 1 94 ? 6.248 2.367 -28.004 1.00 91.69 94 MET A C 1
ATOM 732 O O . MET A 1 94 ? 6.535 1.211 -28.318 1.00 91.69 94 MET A O 1
ATOM 736 N N . ASN A 1 95 ? 7.127 3.366 -28.099 1.00 93.50 95 ASN A N 1
ATOM 737 C CA . ASN A 1 95 ? 8.524 3.133 -28.434 1.00 93.50 95 ASN A CA 1
ATOM 738 C C . ASN A 1 95 ? 9.204 2.334 -27.307 1.00 93.50 95 ASN A C 1
ATOM 740 O O . ASN A 1 95 ? 9.163 2.720 -26.139 1.00 93.50 95 ASN A O 1
ATOM 744 N N . THR A 1 96 ? 9.842 1.219 -27.661 1.00 93.31 96 THR A N 1
ATOM 745 C CA . THR A 1 96 ? 10.450 0.300 -26.690 1.00 93.31 96 THR A CA 1
ATOM 746 C C . THR A 1 96 ? 11.646 0.902 -25.952 1.00 93.31 96 THR A C 1
ATOM 748 O O . THR A 1 96 ? 11.854 0.571 -24.787 1.00 93.31 96 THR A O 1
ATOM 751 N N . TRP A 1 97 ? 12.400 1.808 -26.582 1.00 95.06 97 TRP A N 1
ATOM 752 C CA . TRP A 1 97 ? 13.494 2.541 -25.942 1.00 95.06 97 TRP A CA 1
ATOM 753 C C . TRP A 1 97 ? 12.972 3.508 -24.879 1.00 95.06 97 TRP A C 1
ATOM 755 O O . TRP A 1 97 ? 13.450 3.483 -23.747 1.00 95.06 97 TRP A O 1
ATOM 765 N N . ASP A 1 98 ? 11.952 4.305 -25.204 1.00 94.81 98 ASP A N 1
ATOM 766 C CA . ASP A 1 98 ? 11.366 5.265 -24.259 1.00 94.81 98 ASP A CA 1
ATOM 767 C C . ASP A 1 98 ? 10.748 4.557 -23.046 1.00 94.81 98 ASP A C 1
ATOM 769 O O . ASP A 1 98 ? 10.881 5.018 -21.909 1.00 94.81 98 ASP A O 1
ATOM 773 N N . VAL A 1 99 ? 10.121 3.397 -23.273 1.00 93.38 99 VAL A N 1
ATOM 774 C CA . VAL A 1 99 ? 9.619 2.529 -22.201 1.00 93.38 99 VAL A CA 1
ATOM 775 C C . VAL A 1 99 ? 10.770 2.024 -21.332 1.00 93.38 99 VAL A C 1
ATOM 777 O O . VAL A 1 99 ? 10.698 2.159 -20.113 1.00 93.38 99 VAL A O 1
ATOM 780 N N . ALA A 1 100 ? 11.839 1.490 -21.930 1.00 95.06 100 ALA A N 1
ATOM 781 C CA . ALA A 1 100 ? 12.987 0.972 -21.187 1.00 95.06 100 ALA A CA 1
ATOM 782 C C . ALA A 1 100 ? 13.658 2.057 -20.332 1.00 95.06 100 ALA A C 1
ATOM 784 O O . ALA A 1 100 ? 13.869 1.851 -19.140 1.00 95.06 100 ALA A O 1
ATOM 785 N N . VAL A 1 101 ? 13.919 3.235 -20.907 1.00 96.25 101 VAL A N 1
ATOM 786 C CA . VAL A 1 101 ? 14.511 4.377 -20.190 1.00 96.25 101 VAL A CA 1
ATOM 787 C C . VAL A 1 101 ? 13.619 4.825 -19.034 1.00 96.25 101 VAL A C 1
ATOM 789 O O . VAL A 1 101 ? 14.108 5.063 -17.930 1.00 96.25 101 VAL A O 1
ATOM 792 N N . THR A 1 102 ? 12.308 4.922 -19.260 1.00 95.25 102 THR A N 1
ATOM 793 C CA . THR A 1 102 ? 11.352 5.323 -18.218 1.00 95.25 102 THR A CA 1
ATOM 794 C C . THR A 1 102 ? 11.316 4.314 -17.072 1.00 95.25 102 THR A C 1
ATOM 796 O O . THR A 1 102 ? 11.386 4.717 -15.913 1.00 95.25 102 THR A O 1
ATOM 799 N N . LEU A 1 103 ? 11.264 3.015 -17.387 1.00 95.19 103 LEU A N 1
ATOM 800 C CA . LEU A 1 103 ? 11.290 1.944 -16.390 1.00 95.19 103 LEU A CA 1
ATOM 801 C C . LEU A 1 103 ? 12.602 1.941 -15.602 1.00 95.19 103 LEU A C 1
ATOM 803 O O . LEU A 1 103 ? 12.560 1.910 -14.382 1.00 95.19 103 LEU A O 1
ATOM 807 N N . THR A 1 104 ? 13.755 2.084 -16.262 1.00 96.50 104 THR A N 1
ATOM 808 C CA . THR A 1 104 ? 15.056 2.145 -15.572 1.00 96.50 104 THR A CA 1
ATOM 809 C C . THR A 1 104 ? 15.158 3.348 -14.631 1.00 96.50 104 THR A C 1
ATOM 811 O O . THR A 1 104 ? 15.654 3.222 -13.513 1.00 96.50 104 THR A O 1
ATOM 814 N N . ASN A 1 105 ? 14.666 4.520 -15.043 1.00 95.06 105 ASN A N 1
ATOM 815 C CA . ASN A 1 105 ? 14.640 5.69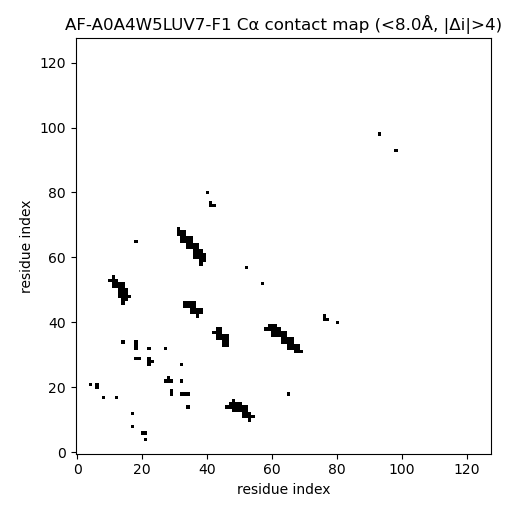5 -14.169 1.00 95.06 105 ASN A CA 1
ATOM 816 C C . ASN A 1 105 ? 13.707 5.493 -12.966 1.00 95.06 105 ASN A C 1
ATOM 818 O O . ASN A 1 105 ? 14.042 5.894 -11.850 1.00 95.06 105 ASN A O 1
ATOM 822 N N . PHE A 1 106 ? 12.549 4.866 -13.184 1.00 92.62 106 PHE A N 1
ATOM 823 C CA . PHE A 1 106 ? 11.630 4.509 -12.109 1.00 92.62 106 PHE A CA 1
ATOM 824 C C . PHE A 1 106 ? 12.262 3.504 -11.138 1.00 92.62 106 PHE A C 1
ATOM 826 O O . PHE A 1 106 ? 12.248 3.750 -9.933 1.00 92.62 106 PHE A O 1
ATOM 833 N N . ASP A 1 107 ? 12.891 2.444 -11.648 1.00 92.31 107 ASP A N 1
ATOM 834 C CA . ASP A 1 107 ? 13.601 1.441 -10.848 1.00 92.31 107 ASP A CA 1
ATOM 835 C C . ASP A 1 107 ? 14.682 2.093 -9.983 1.00 92.31 107 ASP A C 1
ATOM 837 O O . ASP A 1 107 ? 14.775 1.819 -8.787 1.00 92.31 107 ASP A O 1
ATOM 841 N N . TRP A 1 108 ? 15.452 3.028 -10.550 1.00 92.44 108 TRP A N 1
ATOM 842 C CA . TRP A 1 108 ? 16.451 3.784 -9.797 1.00 92.44 108 TRP A CA 1
ATOM 843 C C . TRP A 1 108 ? 15.814 4.643 -8.698 1.00 92.44 108 TRP A C 1
ATOM 845 O O . TRP A 1 108 ? 16.323 4.706 -7.580 1.00 92.44 108 TRP A O 1
ATOM 855 N N . SER A 1 109 ? 14.679 5.290 -8.974 1.00 90.88 109 SER A N 1
ATOM 856 C CA . SER A 1 109 ? 13.944 6.064 -7.967 1.00 90.88 109 SER A CA 1
ATOM 857 C C . SER A 1 109 ? 13.446 5.190 -6.814 1.00 90.88 109 SER A C 1
ATOM 859 O O . SER A 1 109 ? 13.555 5.599 -5.657 1.00 90.88 109 SER A O 1
ATOM 861 N N . VAL A 1 110 ? 12.901 4.005 -7.108 1.00 87.25 110 VAL A N 1
ATOM 862 C CA . VAL A 1 110 ? 12.449 3.044 -6.089 1.00 87.25 110 VAL A CA 1
ATOM 863 C C . VAL A 1 110 ? 13.637 2.557 -5.269 1.00 87.25 110 VAL A C 1
ATOM 865 O O . VAL A 1 110 ? 13.587 2.619 -4.045 1.00 87.25 110 VAL A O 1
ATOM 868 N N . PHE A 1 111 ? 14.726 2.163 -5.932 1.00 87.06 111 PHE A N 1
ATOM 869 C CA . PHE A 1 111 ? 15.947 1.701 -5.277 1.00 87.06 111 PHE A CA 1
ATOM 870 C C . PHE A 1 111 ? 16.504 2.742 -4.295 1.00 87.06 111 PHE A C 1
ATOM 872 O O . PHE A 1 111 ? 16.746 2.426 -3.136 1.00 87.06 111 PHE A O 1
ATOM 879 N N . ASN A 1 112 ? 16.615 4.006 -4.712 1.00 86.06 112 ASN A N 1
ATOM 880 C CA . ASN A 1 112 ? 17.113 5.081 -3.844 1.00 86.06 112 ASN A CA 1
ATOM 881 C C . ASN A 1 112 ? 16.151 5.467 -2.711 1.00 86.06 112 ASN A C 1
ATOM 883 O O . ASN A 1 112 ? 16.561 6.131 -1.762 1.00 86.06 112 ASN A O 1
ATOM 887 N N . SER A 1 113 ? 14.869 5.111 -2.819 1.00 82.69 113 SER A N 1
ATOM 888 C CA . SER A 1 113 ? 13.877 5.391 -1.773 1.00 82.69 113 SER A CA 1
ATOM 889 C C . SER A 1 113 ? 13.954 4.392 -0.615 1.00 82.69 113 SER A C 1
ATOM 891 O O . SER A 1 113 ? 13.377 4.638 0.446 1.00 82.69 113 SER A O 1
ATOM 893 N N . ILE A 1 114 ? 14.666 3.277 -0.794 1.00 80.31 114 ILE A N 1
ATOM 894 C CA . ILE A 1 114 ? 14.916 2.295 0.259 1.00 80.31 114 ILE A CA 1
ATOM 895 C C . ILE A 1 114 ? 16.034 2.840 1.150 1.00 80.31 114 ILE A C 1
ATOM 897 O O . ILE A 1 114 ? 17.196 2.907 0.761 1.00 80.31 114 ILE A O 1
ATOM 901 N N . HIS A 1 115 ? 15.680 3.251 2.367 1.00 68.31 115 HIS A N 1
ATOM 902 C CA . HIS A 1 115 ? 16.665 3.636 3.376 1.00 68.31 115 HIS A CA 1
ATOM 903 C C . HIS A 1 115 ? 17.388 2.378 3.896 1.00 68.31 115 HIS A C 1
ATOM 905 O O . HIS A 1 115 ? 16.738 1.357 4.129 1.00 68.31 115 HIS A O 1
ATOM 911 N N . GLU A 1 116 ? 18.694 2.459 4.182 1.00 56.34 116 GLU A N 1
ATOM 912 C CA . GLU A 1 116 ? 19.563 1.348 4.652 1.00 56.34 116 GLU A CA 1
ATOM 913 C C . GLU A 1 116 ? 19.102 0.646 5.960 1.00 56.34 116 GLU A C 1
ATOM 915 O O . GLU A 1 116 ? 19.745 -0.273 6.454 1.00 56.34 116 GLU A O 1
ATOM 920 N N . VAL A 1 117 ? 17.961 1.032 6.543 1.00 50.84 117 VAL A N 1
ATOM 921 C CA . VAL A 1 117 ? 17.358 0.365 7.714 1.00 50.84 117 VAL A CA 1
ATOM 922 C C . VAL A 1 117 ? 16.738 -0.993 7.341 1.00 50.84 117 VAL A C 1
ATOM 924 O O . VAL A 1 117 ? 16.566 -1.846 8.214 1.00 50.84 117 VAL A O 1
ATOM 927 N N . CYS A 1 118 ? 16.441 -1.231 6.058 1.00 48.94 118 CYS A N 1
ATOM 928 C CA . CYS A 1 118 ? 15.870 -2.499 5.590 1.00 48.94 118 CYS A CA 1
ATOM 929 C C . CYS A 1 118 ? 16.810 -3.710 5.733 1.00 48.94 118 CYS A C 1
ATOM 931 O O . CYS A 1 118 ? 16.308 -4.828 5.816 1.00 48.94 118 CYS A O 1
ATOM 933 N N . ASP A 1 119 ? 18.126 -3.517 5.867 1.00 44.03 119 ASP A N 1
ATOM 934 C CA . ASP A 1 119 ? 19.059 -4.631 6.102 1.00 44.03 119 ASP A CA 1
ATOM 935 C C . ASP A 1 119 ? 19.096 -5.103 7.571 1.00 44.03 119 ASP A C 1
ATOM 937 O O . ASP A 1 119 ? 19.599 -6.187 7.865 1.00 44.03 119 ASP A O 1
ATOM 941 N N . ILE A 1 120 ? 18.522 -4.344 8.516 1.00 47.53 120 ILE A N 1
ATOM 942 C CA . ILE A 1 120 ? 18.577 -4.658 9.961 1.00 47.53 120 ILE A CA 1
ATOM 943 C C . ILE A 1 120 ? 17.293 -5.359 10.461 1.00 47.53 120 ILE A C 1
ATOM 945 O O . ILE A 1 120 ? 17.273 -5.930 11.549 1.00 47.53 120 ILE A O 1
ATOM 949 N N . ILE A 1 121 ? 16.218 -5.437 9.664 1.00 47.88 121 ILE A N 1
ATOM 950 C CA . ILE A 1 121 ? 14.968 -6.144 10.047 1.00 47.88 121 ILE A CA 1
ATOM 951 C C . ILE A 1 121 ? 15.055 -7.671 9.791 1.00 47.88 121 ILE A C 1
ATOM 953 O O . ILE A 1 121 ? 14.092 -8.407 9.978 1.00 47.88 121 ILE A O 1
ATOM 957 N N . PHE A 1 122 ? 16.245 -8.190 9.468 1.00 44.28 122 PHE A N 1
ATOM 958 C CA . PHE A 1 122 ? 16.604 -9.597 9.697 1.00 44.28 122 PHE A CA 1
ATOM 959 C C . PHE A 1 122 ? 17.290 -9.832 11.059 1.00 44.28 122 PHE A C 1
ATOM 961 O O . PHE A 1 122 ? 17.852 -10.902 11.287 1.00 44.28 122 PHE A O 1
ATOM 968 N N . CYS A 1 123 ? 17.253 -8.879 11.998 1.00 39.44 123 CYS A N 1
ATOM 969 C CA . CYS A 1 123 ? 17.693 -9.129 13.370 1.00 39.44 123 CYS A CA 1
ATOM 970 C C . CYS A 1 123 ? 16.562 -9.779 14.190 1.00 39.44 123 CYS A C 1
ATOM 972 O O . CYS A 1 123 ? 15.554 -9.119 14.463 1.00 39.44 123 CYS A O 1
ATOM 974 N N . PRO A 1 124 ? 16.703 -11.049 14.626 1.00 41.72 124 PRO A N 1
ATOM 975 C CA . PRO A 1 124 ? 15.801 -11.608 15.617 1.00 41.72 124 PRO A CA 1
ATOM 976 C C . PRO A 1 124 ? 15.944 -10.789 16.903 1.00 41.72 124 PRO A C 1
ATOM 978 O O . PRO A 1 124 ? 17.027 -10.308 17.237 1.00 41.72 124 PRO A O 1
ATOM 981 N N . SER A 1 125 ? 14.827 -10.617 17.601 1.00 42.16 125 SER A N 1
ATOM 982 C CA . SER A 1 125 ? 14.730 -10.000 18.926 1.00 42.16 125 SER A CA 1
ATOM 983 C C . SER A 1 125 ? 15.941 -10.312 19.820 1.00 42.16 125 SER A C 1
ATOM 985 O O . SER A 1 125 ? 16.277 -11.495 19.950 1.00 42.16 125 SER A O 1
ATOM 987 N N . PRO A 1 126 ? 16.552 -9.326 20.507 1.00 40.06 126 PRO A N 1
ATOM 988 C CA . PRO A 1 126 ? 17.442 -9.645 21.606 1.00 40.06 126 PRO A CA 1
ATOM 989 C C . PRO A 1 126 ? 16.574 -10.185 22.745 1.00 40.06 126 PRO A C 1
ATOM 991 O O . PRO A 1 126 ? 15.849 -9.460 23.420 1.00 40.06 126 PRO A O 1
ATOM 994 N N . THR A 1 127 ? 16.582 -11.505 22.886 1.00 46.22 127 THR A N 1
ATOM 995 C CA . THR A 1 127 ? 16.205 -12.173 24.129 1.00 46.22 127 THR A CA 1
ATOM 996 C C . THR A 1 127 ? 17.250 -11.829 25.192 1.00 46.22 127 THR A C 1
ATOM 998 O O . THR A 1 127 ? 18.438 -12.023 24.930 1.00 46.22 127 THR A O 1
ATOM 1001 N N . LEU A 1 128 ? 16.748 -11.434 26.372 1.00 41.47 128 LEU A N 1
ATOM 1002 C CA . LEU A 1 128 ? 17.406 -11.047 27.637 1.00 41.47 128 LEU A CA 1
ATOM 1003 C C . LEU A 1 128 ? 17.707 -9.553 27.812 1.00 41.47 128 LEU A C 1
ATOM 1005 O O . LEU A 1 128 ? 18.643 -9.031 27.173 1.00 41.47 128 LEU A O 1
#

Sequence (128 aa):
MDSYLSVRSLASVVAQGLLQEVAERLDVPLEELVLLAVTYPGEKLLLKPQDRLYSDSLTAVGRLHVCRKDLSEVMNPFTDNAELQQRSARMLSMNTWDVAVTLTNFDWSVFNSIHEVCDIIFCPSPTL